Protein AF-A0A6I1W1K4-F1 (afdb_monomer_lite)

Structure (mmCIF, N/CA/C/O backbone):
data_AF-A0A6I1W1K4-F1
#
_entry.id   AF-A0A6I1W1K4-F1
#
loop_
_atom_site.group_PDB
_atom_site.id
_atom_site.type_symbol
_atom_site.label_atom_id
_atom_site.label_alt_id
_atom_site.label_comp_id
_atom_site.label_asym_id
_atom_site.label_entity_id
_atom_site.label_seq_id
_atom_site.pdbx_PDB_ins_code
_atom_site.Cartn_x
_atom_site.Cartn_y
_atom_site.Cartn_z
_atom_site.occupancy
_atom_site.B_iso_or_equiv
_atom_site.auth_seq_id
_atom_site.auth_comp_id
_atom_site.auth_asym_id
_atom_site.auth_atom_id
_atom_site.pdbx_PDB_model_num
ATOM 1 N N . ASP A 1 1 ? -10.890 -4.844 16.335 1.00 94.94 1 ASP A N 1
ATOM 2 C CA . ASP A 1 1 ? -9.706 -4.228 16.973 1.00 94.94 1 ASP A CA 1
ATOM 3 C C . ASP A 1 1 ? -8.602 -3.955 15.962 1.00 94.94 1 ASP A C 1
ATOM 5 O O . ASP A 1 1 ? -7.955 -2.921 16.055 1.00 94.94 1 ASP A O 1
ATOM 9 N N . GLU A 1 2 ? -8.420 -4.812 14.955 1.00 98.50 2 GLU A N 1
ATOM 10 C CA . GLU A 1 2 ? -7.398 -4.629 13.919 1.00 98.50 2 GLU A CA 1
ATOM 11 C C . GLU A 1 2 ? -8.001 -4.841 12.526 1.00 98.50 2 GLU A C 1
ATOM 13 O O . GLU A 1 2 ? -8.914 -5.652 12.357 1.00 98.50 2 GLU A O 1
ATOM 18 N N . VAL A 1 3 ? -7.507 -4.095 11.540 1.00 98.50 3 VAL A N 1
ATOM 19 C CA . VAL A 1 3 ? -7.844 -4.239 10.121 1.00 98.50 3 VAL A CA 1
ATOM 20 C C . VAL A 1 3 ? -6.548 -4.434 9.346 1.00 98.50 3 VAL A C 1
ATOM 22 O O . VAL A 1 3 ? -5.632 -3.621 9.455 1.00 98.50 3 VAL A O 1
ATOM 25 N N . TYR A 1 4 ? -6.496 -5.495 8.544 1.00 98.56 4 TYR A N 1
ATOM 26 C CA . TYR A 1 4 ? -5.364 -5.825 7.682 1.00 98.56 4 TYR A CA 1
ATOM 27 C C . TYR A 1 4 ? -5.781 -5.661 6.224 1.00 98.56 4 TYR A C 1
ATOM 29 O O . TYR A 1 4 ? -6.471 -6.518 5.668 1.00 98.56 4 TYR A O 1
ATOM 37 N N . ASN A 1 5 ? -5.378 -4.558 5.600 1.00 98.56 5 ASN A N 1
ATOM 38 C CA . ASN A 1 5 ? -5.672 -4.311 4.198 1.00 98.56 5 ASN A CA 1
ATOM 39 C C . ASN A 1 5 ? -4.661 -5.037 3.298 1.00 98.56 5 ASN A C 1
ATOM 41 O O . ASN A 1 5 ? -3.618 -4.494 2.928 1.00 98.56 5 ASN A O 1
ATOM 45 N N . LEU A 1 6 ? -4.968 -6.303 2.999 1.00 98.00 6 LEU A N 1
ATOM 46 C CA . LEU A 1 6 ? -4.171 -7.182 2.130 1.00 98.00 6 LEU A CA 1
ATOM 47 C C . LEU A 1 6 ? -4.778 -7.337 0.724 1.00 98.00 6 LEU A C 1
ATOM 49 O O . LEU A 1 6 ? -4.138 -7.903 -0.161 1.00 98.00 6 LEU A O 1
ATOM 53 N N . GLY A 1 7 ? -6.016 -6.872 0.527 1.00 96.56 7 GLY A N 1
ATOM 54 C CA . GLY A 1 7 ? -6.711 -6.938 -0.755 1.00 96.56 7 GLY A CA 1
ATOM 55 C C . GLY A 1 7 ? -6.097 -5.968 -1.760 1.00 96.56 7 GLY A C 1
ATOM 56 O O . GLY A 1 7 ? -5.901 -4.797 -1.448 1.00 96.56 7 GLY A O 1
ATOM 57 N N . ALA A 1 8 ? -5.773 -6.467 -2.950 1.00 97.31 8 ALA A N 1
ATOM 58 C CA . ALA A 1 8 ? -5.181 -5.684 -4.027 1.00 97.31 8 ALA A CA 1
ATOM 59 C C . ALA A 1 8 ? -5.328 -6.412 -5.368 1.00 97.31 8 ALA A C 1
ATOM 61 O O . ALA A 1 8 ? -5.379 -7.646 -5.412 1.00 97.31 8 ALA A O 1
ATOM 62 N N . GLN A 1 9 ? -5.288 -5.662 -6.466 1.00 97.50 9 GLN A N 1
ATOM 63 C CA . GLN A 1 9 ? -4.800 -6.203 -7.728 1.00 97.50 9 GLN A CA 1
ATOM 64 C C . GLN A 1 9 ? -3.268 -6.272 -7.611 1.00 97.50 9 GLN A C 1
ATOM 66 O O . GLN A 1 9 ? -2.578 -5.270 -7.700 1.00 97.50 9 GLN A O 1
ATOM 71 N N . SER A 1 10 ? -2.714 -7.456 -7.345 1.00 91.75 10 SER A N 1
ATOM 72 C CA . SER A 1 10 ? -1.309 -7.588 -6.913 1.00 91.75 10 SER A CA 1
ATOM 73 C C . SER A 1 10 ? -0.308 -7.904 -8.028 1.00 91.75 10 SER A C 1
ATOM 75 O O . SER A 1 10 ? 0.893 -8.005 -7.773 1.00 91.75 10 SER A O 1
ATOM 77 N N . HIS A 1 11 ? -0.769 -8.092 -9.268 1.00 96.38 11 HIS A N 1
ATOM 78 C CA . HIS A 1 11 ? 0.094 -8.514 -10.367 1.00 96.38 11 HIS A CA 1
ATOM 79 C C . HIS A 1 11 ? 0.609 -7.310 -11.163 1.00 96.38 11 HIS A C 1
ATOM 81 O O . HIS A 1 11 ? -0.135 -6.715 -11.948 1.00 96.38 11 HIS A O 1
ATOM 87 N N . VAL A 1 12 ? 1.911 -7.020 -11.039 1.00 96.38 12 VAL A N 1
ATOM 88 C CA . VAL A 1 12 ? 2.575 -5.858 -11.663 1.00 96.38 12 VAL A CA 1
ATOM 89 C C . VAL A 1 12 ? 2.316 -5.777 -13.170 1.00 96.38 12 VAL A C 1
ATOM 91 O O . VAL A 1 12 ? 1.922 -4.720 -13.653 1.00 96.38 12 VAL A O 1
ATOM 94 N N . ALA A 1 13 ? 2.470 -6.879 -13.916 1.00 96.94 13 ALA A N 1
ATOM 95 C CA . ALA A 1 13 ? 2.249 -6.865 -15.369 1.00 96.94 13 ALA A CA 1
ATOM 96 C C . ALA A 1 13 ? 0.808 -6.472 -15.757 1.00 96.94 13 ALA A C 1
ATOM 98 O O . ALA A 1 13 ? 0.611 -5.592 -16.586 1.00 96.94 13 ALA A O 1
ATOM 99 N N . VAL A 1 14 ? -0.194 -7.049 -15.088 1.00 97.06 14 VAL A N 1
ATOM 100 C CA . VAL A 1 14 ? -1.616 -6.772 -15.348 1.00 97.06 14 VAL A CA 1
ATOM 101 C C . VAL A 1 14 ? -1.987 -5.328 -14.985 1.00 97.06 14 VAL A C 1
ATOM 103 O O . VAL A 1 14 ? -2.900 -4.763 -15.579 1.00 97.06 14 VAL A O 1
ATOM 106 N N . SER A 1 15 ? -1.245 -4.673 -14.084 1.00 98.06 15 SER A N 1
ATOM 107 C CA . SER A 1 15 ? -1.477 -3.252 -13.789 1.00 98.06 15 SER A CA 1
ATOM 108 C C . SER A 1 15 ? -1.246 -2.329 -14.992 1.00 98.06 15 SER A C 1
ATOM 110 O O . SER A 1 15 ? -1.815 -1.245 -15.038 1.00 98.06 15 SER A O 1
ATOM 112 N N . PHE A 1 16 ? -0.462 -2.748 -15.991 1.00 97.94 16 PHE A N 1
ATOM 113 C CA . PHE A 1 16 ? -0.328 -2.012 -17.254 1.00 97.94 16 PHE A CA 1
ATOM 114 C C . PHE A 1 16 ? -1.513 -2.241 -18.198 1.00 97.94 16 PHE A C 1
ATOM 116 O O . PHE A 1 16 ? -1.829 -1.368 -19.001 1.00 97.94 16 PHE A O 1
ATOM 123 N N . GLU A 1 17 ? -2.172 -3.396 -18.098 1.00 98.19 17 GLU A N 1
ATOM 124 C CA . GLU A 1 17 ? -3.342 -3.748 -18.908 1.00 98.19 17 GLU A CA 1
ATOM 125 C C . GLU A 1 17 ? -4.624 -3.108 -18.363 1.00 98.19 17 GLU A C 1
ATOM 127 O O . GLU A 1 17 ? -5.529 -2.777 -19.123 1.00 98.19 17 GLU A O 1
ATOM 132 N N . SER A 1 18 ? -4.726 -2.932 -17.043 1.00 98.12 18 SER A N 1
ATOM 133 C CA . SER A 1 18 ? -5.903 -2.355 -16.374 1.00 98.12 18 SER A CA 1
ATOM 134 C C . SER A 1 18 ? -5.518 -1.371 -15.256 1.00 98.12 18 SER A C 1
ATOM 136 O O . SER A 1 18 ? -5.862 -1.590 -14.091 1.00 98.12 18 SER A O 1
ATOM 138 N N . PRO A 1 19 ? -4.823 -0.264 -15.586 1.00 98.19 19 PRO A N 1
ATOM 139 C CA . PRO A 1 19 ? -4.268 0.662 -14.596 1.00 98.19 19 PRO A CA 1
ATOM 140 C C . PRO A 1 19 ? -5.330 1.373 -13.753 1.00 98.19 19 PRO A C 1
ATOM 142 O O . PRO A 1 19 ? -5.105 1.616 -12.570 1.00 98.19 19 PRO A O 1
ATOM 145 N N . GLU A 1 20 ? -6.490 1.687 -14.336 1.00 98.62 20 GLU A N 1
ATOM 146 C CA . GLU A 1 20 ? -7.595 2.333 -13.618 1.00 98.62 20 GLU A CA 1
ATOM 147 C C . GLU A 1 20 ? -8.165 1.417 -12.532 1.00 98.62 20 GLU A C 1
ATOM 149 O O . GLU A 1 20 ? -8.332 1.844 -11.393 1.00 98.62 20 GLU A O 1
ATOM 154 N N . TYR A 1 21 ? -8.382 0.139 -12.858 1.00 98.50 21 TYR A N 1
ATOM 155 C CA . TYR A 1 21 ? -8.847 -0.848 -11.887 1.00 98.50 21 TYR A CA 1
ATOM 156 C C . TYR A 1 21 ? -7.826 -1.054 -10.762 1.00 98.50 21 TYR A C 1
ATOM 158 O O . TYR A 1 21 ? -8.198 -1.046 -9.589 1.00 98.50 21 TYR A O 1
ATOM 166 N N . THR A 1 22 ? -6.534 -1.176 -11.094 1.00 98.69 22 THR A N 1
ATOM 167 C CA . THR A 1 22 ? -5.477 -1.266 -10.077 1.00 98.69 22 THR A CA 1
ATOM 168 C C . THR A 1 22 ? -5.472 -0.035 -9.166 1.00 98.69 22 THR A C 1
ATOM 170 O O . THR A 1 22 ? -5.385 -0.184 -7.952 1.00 98.69 22 THR A O 1
ATOM 173 N N . ALA A 1 23 ? -5.617 1.179 -9.706 1.00 98.69 23 ALA A N 1
ATOM 174 C CA . ALA A 1 23 ? -5.671 2.395 -8.894 1.00 98.69 23 ALA A CA 1
ATOM 175 C C . ALA A 1 23 ? -6.924 2.460 -8.003 1.00 98.69 23 ALA A C 1
ATOM 177 O O . ALA A 1 23 ? -6.829 2.813 -6.825 1.00 98.69 23 ALA A O 1
ATOM 178 N N . ASP A 1 24 ? -8.096 2.102 -8.529 1.00 98.75 24 ASP A N 1
ATOM 179 C CA . ASP A 1 24 ? -9.342 2.143 -7.762 1.00 98.75 24 ASP A CA 1
ATOM 180 C C . ASP A 1 24 ? -9.329 1.168 -6.574 1.00 98.75 24 ASP A C 1
ATOM 182 O O . ASP A 1 24 ? -9.800 1.492 -5.480 1.00 98.75 24 ASP A O 1
ATOM 186 N N . VAL A 1 25 ? -8.736 -0.012 -6.751 1.00 98.50 25 VAL A N 1
ATOM 187 C CA . VAL A 1 25 ? -8.635 -1.008 -5.680 1.00 98.50 25 VAL A CA 1
ATOM 188 C C . VAL A 1 25 ? -7.493 -0.676 -4.717 1.00 98.50 25 VAL A C 1
ATOM 190 O O . VAL A 1 25 ? -7.729 -0.541 -3.517 1.00 98.50 25 VAL A O 1
ATOM 193 N N . ASP A 1 26 ? -6.268 -0.508 -5.214 1.00 98.62 26 ASP A N 1
ATOM 194 C CA . ASP A 1 26 ? -5.074 -0.473 -4.363 1.00 98.62 26 ASP A CA 1
ATOM 195 C C . ASP A 1 26 ? -4.875 0.885 -3.675 1.00 98.62 26 ASP A C 1
ATOM 197 O O . ASP A 1 26 ? -4.451 0.939 -2.516 1.00 98.62 26 ASP A O 1
ATOM 201 N N . ALA A 1 27 ? -5.210 1.981 -4.363 1.00 98.56 27 ALA A N 1
ATOM 202 C CA . ALA A 1 27 ? -5.103 3.335 -3.828 1.00 98.56 27 ALA A CA 1
ATOM 203 C C . ALA A 1 27 ? -6.421 3.774 -3.179 1.00 98.56 27 ALA A C 1
ATOM 205 O O . ALA A 1 27 ? -6.491 3.980 -1.962 1.00 98.56 27 ALA A O 1
ATOM 206 N N . MET A 1 28 ? -7.493 3.865 -3.973 1.00 98.75 28 MET A N 1
ATOM 207 C CA . MET A 1 28 ? -8.770 4.391 -3.482 1.00 98.75 28 MET A CA 1
ATOM 208 C C . MET A 1 28 ? -9.436 3.450 -2.473 1.00 98.75 28 MET A C 1
ATOM 210 O O . MET A 1 28 ? -10.063 3.926 -1.527 1.00 98.75 28 MET A O 1
ATOM 214 N N . GLY A 1 29 ? -9.271 2.130 -2.601 1.00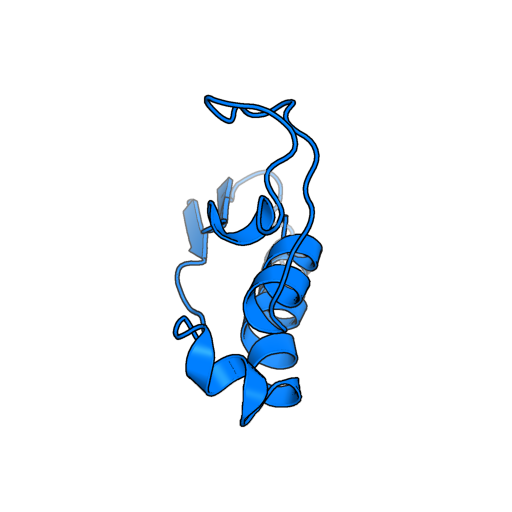 98.69 29 GLY A N 1
ATOM 215 C CA . GLY A 1 29 ? -9.724 1.166 -1.593 1.00 98.69 29 GLY A CA 1
ATOM 216 C C . GLY A 1 29 ? -9.116 1.419 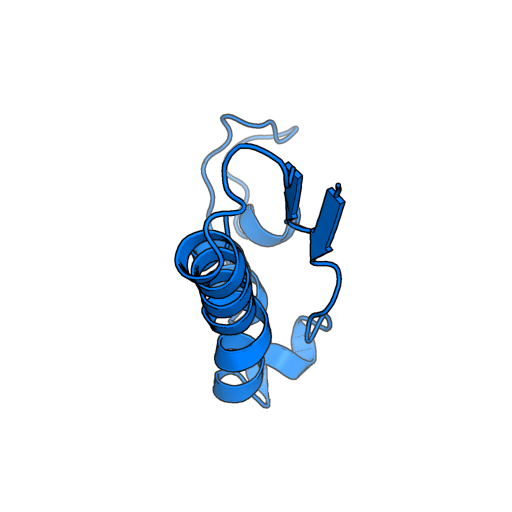-0.210 1.00 98.69 29 GLY A C 1
ATOM 217 O O . GLY A 1 29 ? -9.839 1.398 0.785 1.00 98.69 29 GLY A O 1
ATOM 218 N N . THR A 1 30 ? -7.826 1.764 -0.146 1.00 98.75 30 THR A N 1
ATOM 219 C CA . THR A 1 30 ? -7.147 2.108 1.115 1.00 98.75 30 THR A CA 1
ATOM 220 C C . THR A 1 30 ? -7.765 3.357 1.753 1.00 98.75 30 THR A C 1
ATOM 222 O O . THR A 1 30 ? -8.146 3.324 2.925 1.00 98.75 30 T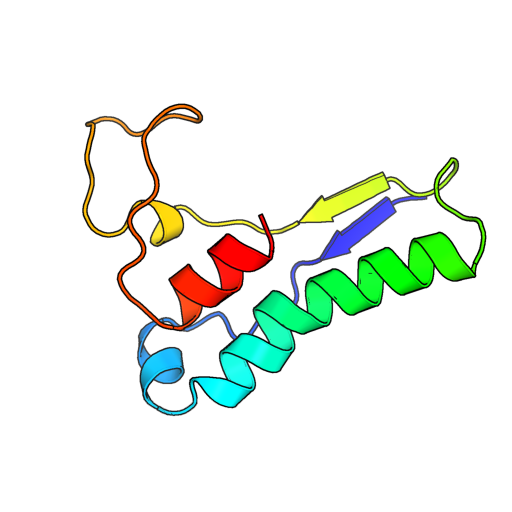HR A O 1
ATOM 225 N N . LEU A 1 31 ? -7.965 4.429 0.972 1.00 98.75 31 LEU A N 1
ATOM 226 C CA . LEU A 1 31 ? -8.642 5.643 1.446 1.00 98.75 31 LEU A CA 1
ATOM 227 C C . LEU A 1 31 ? -10.054 5.339 1.965 1.00 98.75 31 LEU A C 1
ATOM 229 O O . LEU A 1 31 ? -10.432 5.808 3.035 1.00 98.75 31 LEU A O 1
ATOM 233 N N . ARG A 1 32 ? -10.832 4.535 1.230 1.00 98.75 32 ARG A N 1
ATOM 234 C CA . ARG A 1 32 ? -12.203 4.166 1.616 1.00 98.75 32 ARG A CA 1
ATOM 235 C C . ARG A 1 32 ? -12.248 3.444 2.960 1.00 98.75 32 ARG A C 1
ATOM 237 O O . ARG A 1 32 ? -13.139 3.724 3.758 1.00 98.75 32 ARG A O 1
ATOM 244 N N . ILE A 1 33 ? -11.304 2.540 3.230 1.00 98.62 33 ILE A N 1
ATOM 245 C CA . ILE A 1 33 ? -11.249 1.825 4.513 1.00 98.62 33 ILE A CA 1
ATOM 246 C C . ILE A 1 33 ? -10.895 2.783 5.658 1.00 98.62 33 ILE A C 1
ATOM 248 O O . ILE A 1 33 ? -11.547 2.750 6.703 1.00 98.62 33 ILE A O 1
ATOM 252 N N . LEU A 1 34 ? -9.907 3.661 5.463 1.00 98.69 34 LEU A N 1
ATOM 253 C CA . LEU A 1 34 ? -9.534 4.669 6.462 1.00 98.69 34 LEU A CA 1
ATOM 254 C C . LEU A 1 34 ? -10.696 5.629 6.759 1.00 98.69 34 LEU A C 1
ATOM 256 O O . LEU A 1 34 ? -11.002 5.894 7.922 1.00 98.69 34 LEU A O 1
ATOM 260 N N . GLU A 1 35 ? -11.403 6.083 5.723 1.00 98.75 35 GLU A N 1
ATOM 261 C CA . GLU A 1 35 ? -12.598 6.912 5.876 1.00 98.75 35 GLU A CA 1
ATOM 262 C C . GLU A 1 35 ? -13.726 6.168 6.591 1.00 98.75 35 GLU A C 1
ATOM 264 O O . GLU A 1 35 ? -14.391 6.754 7.440 1.00 98.75 35 GLU A O 1
ATOM 269 N N . ALA A 1 36 ? -13.921 4.874 6.331 1.00 98.69 36 ALA A N 1
ATOM 270 C CA . ALA A 1 36 ? -14.899 4.077 7.065 1.00 98.69 36 ALA A CA 1
ATOM 271 C C . ALA A 1 36 ? -14.567 3.999 8.567 1.00 98.69 36 ALA A C 1
ATOM 273 O O . ALA A 1 36 ? -15.460 4.159 9.399 1.00 98.69 36 ALA A O 1
ATOM 274 N N . ILE A 1 37 ? -13.289 3.817 8.928 1.00 98.69 37 ILE A N 1
ATOM 275 C CA . ILE A 1 37 ? -12.837 3.838 10.331 1.00 98.69 37 ILE A CA 1
ATOM 276 C C . ILE A 1 37 ? -13.143 5.198 10.975 1.00 98.69 37 ILE A C 1
ATOM 278 O O . ILE A 1 37 ? -13.667 5.239 12.091 1.00 98.69 37 ILE A O 1
ATOM 282 N N . ARG A 1 38 ? -12.863 6.299 10.266 1.00 98.62 38 ARG A N 1
ATOM 283 C CA . ARG A 1 38 ? -13.120 7.669 10.734 1.00 98.62 38 ARG A CA 1
ATOM 284 C C . ARG A 1 38 ? -14.614 7.967 10.889 1.00 98.62 38 ARG A C 1
ATOM 286 O O . ARG A 1 38 ? -15.047 8.452 11.928 1.00 98.62 38 ARG A O 1
ATOM 293 N N . LEU A 1 39 ? -15.428 7.649 9.883 1.00 98.69 39 LEU A N 1
ATOM 294 C CA . LEU A 1 39 ? -16.873 7.918 9.879 1.00 98.69 39 LEU A CA 1
ATOM 295 C C . LEU A 1 39 ? -17.626 7.156 10.975 1.00 98.69 39 LEU A C 1
ATOM 297 O O . LEU A 1 39 ? -18.637 7.643 11.476 1.00 98.69 39 LEU A O 1
ATOM 301 N N . LEU A 1 40 ? -17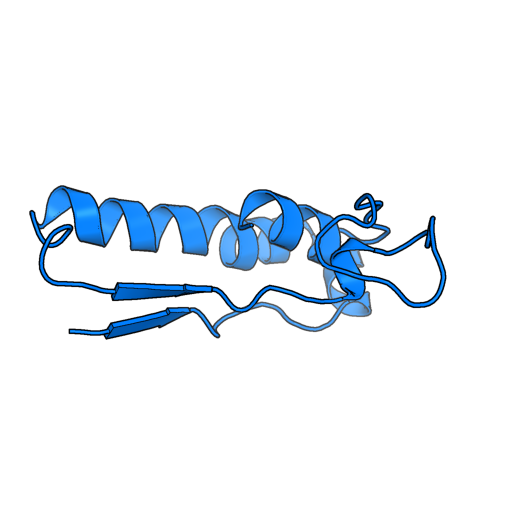.132 5.979 11.362 1.00 98.56 40 LEU A N 1
ATOM 302 C CA . LEU A 1 40 ? -17.703 5.172 12.441 1.00 98.56 40 LEU A CA 1
ATOM 303 C C . LEU A 1 40 ? -17.173 5.555 13.837 1.00 98.56 40 LEU A C 1
ATOM 305 O O . LEU A 1 40 ? -17.578 4.936 14.821 1.00 98.56 40 LEU A O 1
ATOM 309 N N . GLY A 1 41 ? -16.278 6.544 13.945 1.00 98.38 41 GLY A N 1
ATOM 310 C CA . GLY A 1 41 ? -15.690 6.976 15.218 1.00 98.38 41 GLY A CA 1
ATOM 311 C C . GLY A 1 41 ? -14.800 5.913 15.873 1.00 98.38 41 GLY A C 1
ATOM 312 O O . GLY A 1 41 ? -14.776 5.775 17.100 1.00 98.38 41 GLY A O 1
ATOM 313 N N . LEU A 1 42 ? -14.127 5.088 15.063 1.00 98.56 42 LEU A N 1
ATOM 314 C CA . LEU A 1 42 ? -13.354 3.932 15.520 1.00 98.56 42 LEU A CA 1
ATOM 315 C C . LEU A 1 42 ? -11.844 4.191 15.618 1.00 98.56 42 LEU A C 1
ATOM 317 O O . LEU A 1 42 ? -11.087 3.250 15.868 1.00 98.56 42 LEU A O 1
ATOM 321 N N . GLU A 1 43 ? -11.385 5.432 15.472 1.00 98.12 43 GLU A N 1
ATOM 322 C CA . GLU A 1 43 ? -9.965 5.796 15.354 1.00 98.12 43 GLU A CA 1
ATOM 323 C C . GLU A 1 43 ? -9.151 5.427 16.602 1.00 98.12 43 GLU A C 1
ATOM 325 O O . GLU A 1 43 ? -7.983 5.065 16.507 1.00 98.12 43 GLU A O 1
ATOM 330 N N . LYS A 1 44 ? -9.767 5.480 17.791 1.00 98.06 44 LYS A N 1
ATOM 331 C CA . LYS A 1 44 ? -9.104 5.120 19.061 1.00 98.06 44 LYS A CA 1
ATOM 332 C C . LYS A 1 44 ? -9.112 3.620 19.360 1.00 98.06 44 LYS A C 1
ATOM 334 O O . LYS A 1 44 ? -8.430 3.186 20.285 1.00 98.06 44 LYS A O 1
ATOM 339 N N . LYS A 1 45 ? -9.917 2.843 18.630 1.00 98.12 45 LYS A N 1
ATOM 340 C CA . LYS A 1 45 ? -10.100 1.401 18.852 1.00 98.12 45 LYS A CA 1
ATOM 341 C C . LYS A 1 45 ? -9.396 0.563 17.792 1.00 98.12 45 LYS A C 1
ATOM 343 O O . LYS A 1 45 ? -8.872 -0.498 18.111 1.00 98.12 45 LYS A O 1
ATOM 348 N N . THR A 1 46 ? -9.428 1.010 16.542 1.00 98.56 46 THR A N 1
ATOM 349 C CA . THR A 1 46 ? -9.002 0.200 15.401 1.00 98.56 46 THR A CA 1
ATOM 350 C C . THR A 1 46 ? -7.567 0.514 15.028 1.00 98.56 46 THR A C 1
ATOM 352 O O . THR A 1 46 ? -7.247 1.649 14.686 1.00 98.56 46 THR A O 1
ATOM 355 N N . ARG A 1 47 ? -6.704 -0.501 15.046 1.00 98.50 47 ARG A N 1
ATOM 356 C CA . ARG A 1 47 ? -5.375 -0.429 14.432 1.00 98.50 47 ARG A CA 1
ATOM 357 C C . ARG A 1 47 ? -5.475 -0.846 12.971 1.00 98.50 47 ARG A C 1
ATOM 359 O O . ARG A 1 47 ? -6.185 -1.797 12.649 1.00 98.50 47 ARG A O 1
ATOM 366 N N . PHE A 1 48 ? -4.765 -0.144 12.101 1.00 98.69 48 PHE A N 1
ATOM 367 C CA . PHE A 1 48 ? -4.784 -0.389 10.665 1.00 98.69 48 PHE A CA 1
ATOM 368 C C . PHE A 1 48 ? -3.397 -0.808 10.185 1.00 98.69 48 PHE A C 1
ATOM 370 O O . PHE A 1 48 ? -2.407 -0.144 10.487 1.00 98.69 48 PHE A O 1
ATOM 377 N N . TYR A 1 49 ? -3.337 -1.909 9.444 1.00 98.62 49 T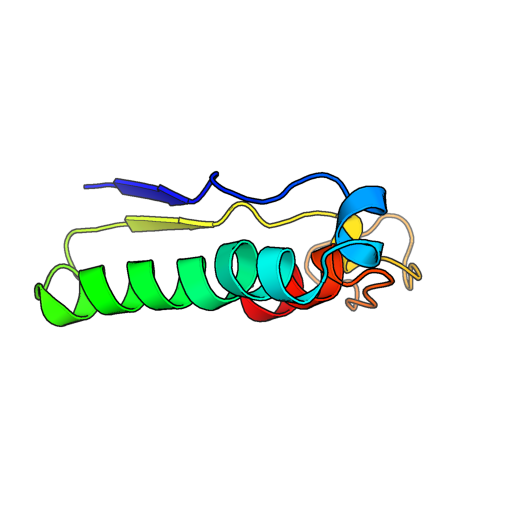YR A N 1
ATOM 378 C CA . TYR A 1 49 ? -2.144 -2.388 8.761 1.00 98.62 49 TYR A CA 1
ATOM 379 C C . TYR A 1 49 ? -2.371 -2.343 7.250 1.00 98.62 49 TYR A C 1
ATOM 381 O O . TYR A 1 49 ? -3.347 -2.910 6.752 1.00 98.62 49 TYR A O 1
ATOM 389 N N . GLN A 1 50 ? -1.439 -1.720 6.529 1.00 98.62 50 GLN A N 1
ATOM 390 C CA . GLN A 1 50 ? -1.430 -1.644 5.072 1.00 98.62 50 GLN A CA 1
ATOM 391 C C . GLN A 1 50 ? -0.354 -2.563 4.494 1.00 98.62 50 GLN A C 1
ATOM 393 O O . GLN A 1 50 ? 0.820 -2.460 4.856 1.00 98.62 50 GLN A O 1
ATOM 398 N N . ALA A 1 51 ? -0.728 -3.414 3.537 1.00 98.00 51 ALA A N 1
ATOM 399 C CA . ALA A 1 51 ? 0.243 -4.155 2.740 1.00 98.00 51 ALA A CA 1
ATOM 400 C C . ALA A 1 51 ? 0.918 -3.241 1.699 1.00 98.00 51 ALA A C 1
ATOM 402 O O . ALA A 1 51 ? 0.479 -3.152 0.544 1.00 98.00 51 ALA A O 1
ATOM 403 N N . SER A 1 52 ? 1.990 -2.571 2.120 1.00 96.88 52 SER A N 1
ATOM 404 C CA . SER A 1 52 ? 2.956 -1.898 1.239 1.00 96.88 52 SER A CA 1
ATOM 405 C C . SER A 1 52 ? 3.869 -2.920 0.540 1.00 96.88 52 SER A C 1
ATOM 407 O O . SER A 1 52 ? 3.674 -4.130 0.653 1.00 96.88 52 SER A O 1
ATOM 409 N N . THR A 1 53 ? 4.847 -2.467 -0.246 1.00 97.94 53 THR A N 1
ATOM 410 C CA . THR A 1 53 ? 5.641 -3.360 -1.104 1.00 97.94 53 THR A CA 1
ATOM 411 C C . THR A 1 53 ? 7.026 -2.791 -1.408 1.00 97.94 53 THR A C 1
ATOM 413 O O . THR A 1 53 ? 7.202 -1.578 -1.472 1.00 97.94 53 THR A O 1
ATOM 416 N N . SER A 1 54 ? 8.011 -3.657 -1.655 1.00 97.56 54 SER A N 1
ATOM 417 C CA . SER A 1 54 ? 9.327 -3.247 -2.163 1.00 97.56 54 SER A CA 1
ATOM 418 C C . SER A 1 54 ? 9.275 -2.682 -3.588 1.00 97.56 54 SER A C 1
ATOM 420 O O . SER A 1 54 ? 10.207 -1.995 -3.995 1.00 97.56 54 SER A O 1
ATOM 422 N N . GLU A 1 55 ? 8.186 -2.901 -4.337 1.00 98.19 55 GLU A N 1
ATOM 423 C CA . GLU A 1 55 ? 7.973 -2.300 -5.666 1.00 98.19 55 GLU A CA 1
ATOM 424 C C . GLU A 1 55 ? 7.971 -0.759 -5.629 1.00 98.19 55 GLU A C 1
ATOM 426 O O . GLU A 1 55 ? 8.238 -0.113 -6.645 1.00 98.19 55 GLU A O 1
ATOM 431 N N . LEU A 1 56 ? 7.747 -0.155 -4.452 1.00 97.88 56 LEU A N 1
ATOM 432 C CA . LEU A 1 56 ? 7.880 1.290 -4.230 1.00 97.88 56 LEU A CA 1
ATOM 433 C C . LEU A 1 56 ? 9.287 1.808 -4.568 1.00 97.88 56 LEU A C 1
ATOM 435 O O . LEU A 1 56 ? 9.442 2.947 -5.009 1.00 97.88 56 LEU A O 1
ATOM 439 N N . TYR A 1 57 ? 10.316 0.972 -4.404 1.00 98.31 57 TYR A N 1
ATOM 440 C CA . TYR A 1 57 ? 11.699 1.344 -4.693 1.00 98.31 57 TYR A CA 1
ATOM 441 C C . TYR A 1 57 ? 12.057 1.295 -6.183 1.00 98.31 57 TYR A C 1
ATOM 443 O O . TYR A 1 57 ? 13.100 1.837 -6.530 1.00 98.31 57 TYR A O 1
ATOM 451 N N . GLY A 1 58 ? 11.227 0.681 -7.042 1.00 97.19 58 GLY A N 1
ATOM 452 C CA . GLY A 1 58 ? 11.382 0.562 -8.503 1.00 97.19 58 GLY A CA 1
ATOM 453 C C . GLY A 1 58 ? 12.795 0.814 -9.050 1.00 97.19 58 GLY A C 1
ATOM 454 O O . GLY A 1 58 ? 13.629 -0.092 -9.061 1.00 97.19 58 GLY A O 1
ATOM 455 N N . LEU A 1 59 ? 13.079 2.043 -9.508 1.00 97.38 59 LEU A N 1
ATOM 456 C CA . LEU A 1 59 ? 14.462 2.438 -9.813 1.00 97.38 59 LEU A CA 1
ATOM 457 C C . LEU A 1 59 ? 15.230 2.706 -8.512 1.00 97.38 59 LEU A C 1
ATOM 459 O O . LEU A 1 59 ? 15.237 3.825 -7.999 1.00 97.38 59 LEU A O 1
ATOM 463 N N . VAL A 1 60 ? 15.902 1.671 -8.021 1.00 96.25 60 VAL A N 1
ATOM 464 C CA . VAL A 1 60 ? 16.632 1.673 -6.750 1.00 96.25 60 VAL A CA 1
ATOM 465 C C . VAL A 1 60 ? 17.643 2.821 -6.659 1.00 96.25 60 VAL A C 1
ATOM 467 O O . VAL A 1 60 ? 18.471 2.999 -7.551 1.00 96.25 60 VAL A O 1
ATOM 470 N N . GLN A 1 61 ? 17.597 3.563 -5.547 1.00 97.38 61 GLN A N 1
ATOM 471 C CA . GLN A 1 61 ? 18.526 4.664 -5.249 1.00 97.38 61 GLN A CA 1
ATOM 472 C C . GLN A 1 61 ? 19.650 4.269 -4.269 1.00 97.38 61 GLN A C 1
ATOM 474 O O . GLN A 1 61 ? 20.718 4.871 -4.290 1.00 97.38 61 GLN A O 1
ATOM 479 N N . GLU A 1 62 ? 19.439 3.249 -3.428 1.00 97.62 62 GLU A N 1
ATOM 480 C CA . GLU A 1 62 ? 20.406 2.763 -2.427 1.00 97.62 62 GLU A CA 1
ATOM 481 C C . GLU A 1 62 ? 20.376 1.228 -2.347 1.00 97.62 62 GLU A C 1
ATOM 483 O O . GLU A 1 62 ? 19.342 0.609 -2.596 1.00 97.62 62 GLU A O 1
ATOM 488 N N . THR A 1 63 ? 21.497 0.582 -2.007 1.00 96.81 63 THR A N 1
ATOM 489 C CA . THR A 1 63 ? 21.573 -0.883 -1.840 1.00 96.81 63 THR A CA 1
ATOM 490 C C . THR A 1 63 ? 22.389 -1.246 -0.589 1.00 96.81 63 THR A C 1
ATOM 492 O O . THR A 1 63 ? 23.547 -0.832 -0.505 1.00 96.81 63 THR A O 1
ATOM 495 N N . PRO A 1 64 ? 21.844 -2.034 0.361 1.00 96.56 64 PRO A N 1
ATOM 496 C CA . PRO A 1 64 ? 20.456 -2.513 0.414 1.00 96.56 64 PRO A CA 1
ATOM 497 C C . PRO A 1 64 ? 19.459 -1.367 0.656 1.00 96.56 64 PRO A C 1
ATOM 499 O O . PRO A 1 64 ? 19.837 -0.309 1.158 1.00 96.56 64 PRO A O 1
ATOM 502 N N . GLN A 1 65 ? 18.190 -1.580 0.298 1.00 98.38 65 GLN A N 1
ATOM 503 C CA . GLN A 1 65 ? 17.120 -0.623 0.585 1.00 98.38 65 GLN A CA 1
ATOM 504 C C . GLN A 1 65 ? 16.734 -0.679 2.068 1.00 98.38 65 GLN A C 1
ATOM 506 O O . GLN A 1 65 ? 16.785 -1.737 2.697 1.00 98.38 65 GLN A O 1
ATOM 511 N N . LYS A 1 66 ? 16.321 0.466 2.608 1.00 98.06 66 LYS A N 1
ATOM 512 C CA . LYS A 1 66 ? 15.816 0.648 3.976 1.00 98.06 66 LYS A CA 1
ATOM 513 C C . LYS A 1 66 ? 14.657 1.646 3.983 1.00 98.06 66 LYS A C 1
ATOM 515 O O . LYS A 1 66 ? 14.335 2.250 2.961 1.00 98.06 66 LYS A O 1
ATOM 520 N N . GLU A 1 67 ? 14.048 1.870 5.138 1.00 97.56 67 GLU A N 1
ATOM 521 C CA . GLU A 1 67 ? 12.873 2.733 5.322 1.00 97.56 67 GLU A CA 1
ATOM 522 C C . GLU A 1 67 ? 13.123 4.188 4.899 1.00 97.56 67 GLU A C 1
ATOM 524 O O . GLU A 1 67 ? 12.189 4.906 4.560 1.00 97.56 67 GLU A O 1
ATOM 529 N N . THR A 1 68 ? 14.385 4.626 4.893 1.00 97.38 68 THR A N 1
ATOM 530 C CA . THR A 1 68 ? 14.777 5.971 4.447 1.00 97.38 68 THR A CA 1
ATOM 531 C C . THR A 1 68 ? 15.198 6.034 2.979 1.00 97.38 68 THR A C 1
ATOM 533 O O . THR A 1 68 ? 15.489 7.124 2.492 1.00 97.38 68 THR A O 1
ATOM 536 N N . THR A 1 69 ? 15.303 4.897 2.282 1.00 98.12 69 THR A N 1
ATOM 537 C CA . THR A 1 69 ? 15.674 4.878 0.863 1.00 98.12 69 THR A CA 1
ATOM 538 C C . THR A 1 69 ? 14.555 5.535 0.044 1.00 98.12 69 THR A C 1
ATOM 540 O O . THR A 1 69 ? 13.389 5.187 0.233 1.00 98.12 69 THR A O 1
ATOM 543 N N . PRO A 1 70 ? 14.858 6.472 -0.872 1.00 98.12 70 PRO A N 1
ATOM 544 C CA . PRO A 1 70 ? 13.823 7.146 -1.652 1.00 98.12 70 PRO A CA 1
ATOM 545 C C . PRO A 1 70 ? 13.011 6.187 -2.534 1.00 98.12 70 PRO A C 1
ATOM 547 O O . PRO A 1 70 ? 13.567 5.285 -3.167 1.00 98.12 70 PRO A O 1
ATOM 550 N N . PHE A 1 71 ? 11.700 6.419 -2.618 1.00 98.50 71 PHE A N 1
ATOM 551 C CA . PHE A 1 71 ? 10.814 5.699 -3.534 1.00 98.50 71 PHE A CA 1
ATOM 552 C C . PHE A 1 71 ? 10.959 6.205 -4.971 1.00 98.50 71 PHE A C 1
ATOM 554 O O . PHE A 1 71 ? 11.131 7.399 -5.217 1.00 98.50 71 PHE A O 1
ATOM 561 N N . TYR A 1 72 ? 10.856 5.282 -5.927 1.00 98.38 72 TYR A N 1
ATOM 562 C CA . TYR A 1 72 ? 10.862 5.576 -7.357 1.00 98.38 72 TYR A CA 1
ATOM 563 C C . TYR A 1 72 ? 10.065 4.495 -8.113 1.00 98.38 72 TYR A C 1
ATOM 565 O O . TYR A 1 72 ? 10.659 3.633 -8.771 1.00 98.38 72 TYR A O 1
ATOM 573 N N . PRO A 1 73 ? 8.720 4.526 -8.054 1.00 98.19 73 PRO A N 1
ATOM 574 C CA . PRO A 1 73 ? 7.870 3.483 -8.626 1.00 98.19 73 PRO A CA 1
ATOM 575 C C . PRO A 1 73 ? 7.991 3.395 -10.157 1.00 98.19 73 PRO A C 1
ATOM 577 O O . PRO A 1 73 ? 8.197 4.397 -10.846 1.00 98.19 73 PRO A O 1
ATOM 580 N N . ARG A 1 74 ? 7.845 2.178 -10.702 1.00 98.38 74 ARG A N 1
ATOM 581 C CA . ARG A 1 74 ? 7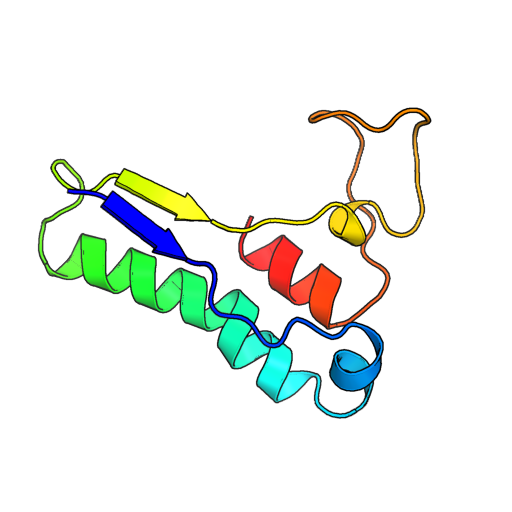.994 1.882 -12.145 1.00 98.38 74 ARG A CA 1
ATOM 582 C C . ARG A 1 74 ? 6.814 1.137 -12.777 1.00 98.38 74 ARG A C 1
ATOM 584 O O . ARG A 1 74 ? 6.936 0.637 -13.891 1.00 98.38 74 ARG A O 1
ATOM 591 N N . SER A 1 75 ? 5.667 1.096 -12.106 1.00 98.56 75 SER A N 1
ATOM 592 C CA . SER A 1 75 ? 4.433 0.494 -12.622 1.00 98.56 75 SER A CA 1
ATOM 593 C C . SER A 1 75 ? 3.192 1.207 -12.073 1.00 98.56 75 SER A C 1
ATOM 595 O O . SER A 1 75 ? 3.283 1.825 -11.007 1.00 98.56 75 SER A O 1
ATOM 597 N N . PRO A 1 76 ? 2.028 1.112 -12.746 1.00 98.69 76 PRO A N 1
ATOM 598 C CA . PRO A 1 76 ? 0.761 1.593 -12.194 1.00 98.69 76 PRO A CA 1
ATOM 599 C C . PRO A 1 76 ? 0.451 0.994 -10.815 1.00 98.69 76 PRO A C 1
ATOM 601 O O . PRO A 1 76 ? 0.048 1.728 -9.917 1.00 98.69 76 PRO A O 1
ATOM 604 N N . TYR A 1 77 ? 0.746 -0.296 -10.609 1.00 98.69 77 TYR A N 1
ATOM 605 C CA . TYR A 1 77 ? 0.683 -0.946 -9.294 1.00 98.69 77 TYR A CA 1
ATOM 606 C C . TYR A 1 77 ? 1.527 -0.221 -8.236 1.00 98.69 77 TYR A C 1
ATOM 608 O O . TYR A 1 77 ? 1.017 0.155 -7.182 1.00 98.69 77 TYR A O 1
ATOM 616 N N . ALA A 1 78 ? 2.809 0.031 -8.517 1.00 98.50 78 ALA A N 1
ATOM 617 C CA . ALA A 1 78 ? 3.701 0.686 -7.563 1.00 98.50 78 ALA A CA 1
ATOM 618 C C . ALA A 1 78 ? 3.285 2.140 -7.280 1.00 98.50 78 ALA A C 1
ATOM 620 O O . ALA A 1 78 ? 3.403 2.600 -6.148 1.00 98.50 78 ALA A O 1
ATOM 621 N N . VAL A 1 79 ? 2.758 2.857 -8.280 1.00 98.75 79 VAL A N 1
ATOM 622 C CA . VAL A 1 79 ? 2.212 4.213 -8.097 1.00 98.75 79 VAL A CA 1
ATOM 623 C C . VAL A 1 79 ? 0.963 4.188 -7.211 1.00 98.75 79 VAL A C 1
ATOM 625 O O . VAL A 1 79 ? 0.859 5.000 -6.293 1.00 98.75 79 VAL A O 1
ATOM 628 N N . ALA A 1 80 ? 0.045 3.240 -7.426 1.00 98.75 80 ALA A N 1
ATOM 629 C CA . ALA A 1 80 ? -1.141 3.082 -6.586 1.00 98.75 80 ALA A CA 1
ATOM 630 C C . ALA A 1 80 ? -0.769 2.717 -5.138 1.00 98.75 80 ALA A C 1
ATOM 632 O O . ALA A 1 80 ? -1.281 3.311 -4.189 1.00 98.75 80 ALA A O 1
ATOM 633 N N . LYS A 1 81 ? 0.196 1.809 -4.954 1.00 98.50 81 LYS A N 1
ATOM 634 C CA . LYS A 1 81 ? 0.735 1.471 -3.631 1.00 98.50 81 LYS A CA 1
ATOM 635 C C . LYS A 1 81 ? 1.452 2.643 -2.963 1.00 98.50 81 LYS A C 1
ATOM 637 O O . LYS A 1 81 ? 1.382 2.746 -1.746 1.00 98.50 81 LYS A O 1
ATOM 642 N N . MET A 1 82 ? 2.098 3.524 -3.728 1.00 98.25 82 MET A N 1
ATOM 643 C CA . MET A 1 82 ? 2.740 4.729 -3.194 1.00 98.25 82 MET A CA 1
ATOM 644 C C . MET A 1 82 ? 1.715 5.748 -2.690 1.00 98.25 82 MET A C 1
ATOM 646 O O . MET A 1 82 ? 1.973 6.409 -1.695 1.00 98.25 82 MET A O 1
ATOM 650 N N . TYR A 1 83 ? 0.550 5.864 -3.336 1.00 98.56 83 TYR A N 1
ATOM 651 C CA . TYR A 1 83 ? -0.553 6.679 -2.812 1.00 98.56 83 TYR A CA 1
ATOM 652 C C . TYR A 1 83 ? -1.087 6.133 -1.480 1.00 98.56 83 TYR A C 1
ATOM 654 O O . TYR A 1 83 ? -1.466 6.897 -0.600 1.00 98.56 83 TYR A O 1
ATOM 662 N N . ALA A 1 84 ? -1.148 4.807 -1.353 1.00 98.06 84 ALA A N 1
ATOM 663 C CA . ALA A 1 84 ? -1.676 4.121 -0.178 1.00 98.06 84 ALA A CA 1
ATOM 664 C C . ALA A 1 84 ? -0.687 4.011 1.001 1.00 98.06 84 ALA A C 1
ATOM 666 O O . ALA A 1 84 ? -1.068 3.448 2.029 1.00 98.06 84 ALA A O 1
ATOM 667 N N . TYR A 1 85 ? 0.559 4.470 0.834 1.00 94.00 85 TYR A N 1
ATOM 668 C CA . TYR A 1 85 ? 1.621 4.443 1.846 1.00 94.00 85 TYR A CA 1
ATOM 669 C C . TYR A 1 85 ? 1.509 5.637 2.799 1.00 94.00 85 TYR A C 1
ATOM 671 O O . TYR A 1 85 ? 1.534 5.400 4.028 1.00 94.00 85 TYR A O 1
#

Secondary structure (DSSP, 8-state):
-EEEE--S---HHHHHHSHHHHHIIIIIHHHHHHHHHHHTT-TTT-EEEE---GGGGSS-SSSS--TTSPP---SHHHHHHHHT-

Foldseek 3Di:
DEDEPPDFPPDQVCCVVPLVRRLCCLAVVLVVVVVVCVVVVNPVPYHYHYDADPLQCVPPPDPPDDPPTHGDHDGSNSVSSVNND

Radius of gyration: 14.12 Å; chains: 1; bounding box: 39×16×38 Å

Sequence (85 aa):
DEVYNLGAQSHVAVSFESPEYTADVDAMGTLRILEAIRLLGLEKKTRFYQASTSELYGLVQETPQKETTPFYPRSPYAVAKMYAY

pLDDT: mean 97.98, std 1.09, range [91.75, 98.75]